Protein AF-A0A7Y2FJG7-F1 (afdb_monomer_lite)

Foldseek 3Di:
DWDKDKDKDWFFADPVPRHTPDDVVVVCVVCVVVQKDWDDKDFDPQDPVGGRTMITMIMHTD

Sequence (62 aa):
MKKYEYEVVSIKYSIWTGRAKEDYLQVINEYGQNGWRFVGFAPINMKPKGTKGIELVFEKEL

Structure (mmCIF, N/CA/C/O backbone):
data_AF-A0A7Y2FJG7-F1
#
_entry.id   AF-A0A7Y2FJG7-F1
#
loop_
_atom_site.group_PDB
_atom_site.id
_atom_site.type_symbol
_atom_site.label_atom_id
_atom_site.label_alt_id
_atom_site.label_comp_id
_atom_site.label_asym_id
_atom_site.label_entity_id
_atom_site.label_seq_id
_atom_site.pdbx_PDB_ins_code
_atom_site.Cartn_x
_atom_site.Cartn_y
_atom_site.Cartn_z
_atom_site.occupancy
_atom_site.B_iso_or_equiv
_atom_site.auth_seq_id
_atom_site.auth_comp_id
_atom_site.auth_asym_id
_atom_site.auth_atom_id
_atom_site.pdbx_PDB_model_num
ATOM 1 N N . MET A 1 1 ? -14.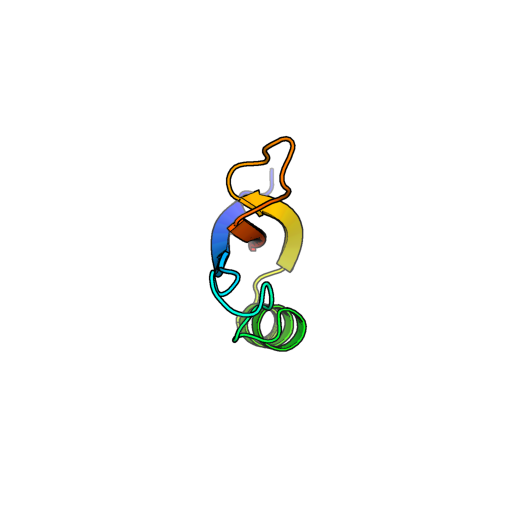779 6.564 22.310 1.00 81.50 1 MET A N 1
ATOM 2 C CA . MET A 1 1 ? -13.848 6.916 21.215 1.00 81.50 1 MET A CA 1
ATOM 3 C C . MET A 1 1 ? -13.633 5.676 20.377 1.00 81.50 1 MET A C 1
ATOM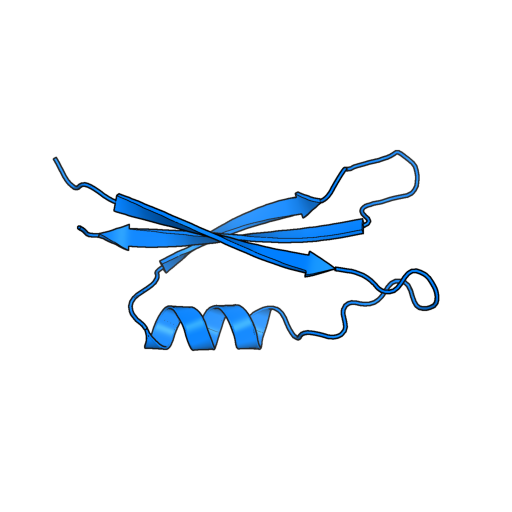 5 O O . MET A 1 1 ? -13.536 4.604 20.963 1.00 81.50 1 MET A O 1
ATOM 9 N N . LYS A 1 2 ? -13.594 5.818 19.051 1.00 91.94 2 LYS A N 1
ATOM 10 C CA . LYS A 1 2 ? -13.242 4.711 18.157 1.00 91.94 2 LYS A CA 1
ATOM 11 C C . LYS A 1 2 ? -11.769 4.344 18.345 1.00 91.94 2 LYS A C 1
ATOM 13 O O . LYS A 1 2 ? -10.960 5.234 18.616 1.00 91.94 2 LYS A O 1
ATOM 18 N N . LYS A 1 3 ? -11.446 3.057 18.242 1.00 96.12 3 LYS A N 1
ATOM 19 C CA . LYS A 1 3 ? -10.076 2.535 18.257 1.00 96.12 3 LYS A CA 1
ATOM 20 C C . LYS A 1 3 ? -9.788 1.922 16.893 1.00 96.12 3 LYS A C 1
ATOM 22 O O . LYS A 1 3 ? -10.710 1.441 16.242 1.00 96.12 3 LYS A O 1
ATOM 27 N N . TYR A 1 4 ? -8.529 1.951 16.481 1.00 97.50 4 TYR A N 1
ATOM 28 C CA . TYR A 1 4 ? -8.122 1.462 15.171 1.00 97.50 4 TYR A CA 1
ATOM 29 C C . TYR A 1 4 ? -6.871 0.600 15.290 1.00 97.50 4 TYR A C 1
ATOM 31 O O . TYR A 1 4 ? -5.965 0.918 16.065 1.00 97.50 4 TYR A O 1
ATOM 39 N N . GLU A 1 5 ? -6.838 -0.471 14.509 1.00 97.75 5 GLU A N 1
ATOM 40 C CA . GLU A 1 5 ? -5.631 -1.206 14.152 1.00 97.75 5 GLU A CA 1
ATOM 41 C C . GLU A 1 5 ? -5.079 -0.625 12.850 1.00 97.75 5 GLU A C 1
ATOM 43 O O . GLU A 1 5 ? -5.857 -0.284 11.959 1.00 97.75 5 GLU A O 1
ATOM 48 N N . TYR A 1 6 ? -3.756 -0.495 12.742 1.00 97.56 6 TYR A N 1
ATOM 49 C CA . TYR A 1 6 ? -3.084 0.033 11.556 1.00 97.56 6 TYR A CA 1
ATOM 50 C C . TYR A 1 6 ? -2.163 -1.020 10.951 1.00 97.56 6 TYR A C 1
ATOM 52 O O . TYR A 1 6 ? -1.425 -1.686 11.676 1.00 97.56 6 TYR A O 1
ATOM 60 N N . GLU A 1 7 ? -2.148 -1.101 9.623 1.00 97.69 7 GLU A N 1
ATOM 61 C CA . GLU A 1 7 ? -1.254 -1.979 8.871 1.00 97.69 7 GLU A CA 1
ATOM 62 C C . GLU A 1 7 ? -0.543 -1.205 7.756 1.00 97.69 7 GLU A C 1
ATOM 64 O O . GLU A 1 7 ? -1.126 -0.325 7.116 1.00 97.69 7 GLU A O 1
ATOM 69 N N . VAL A 1 8 ? 0.737 -1.520 7.536 1.00 97.25 8 VAL A N 1
ATOM 70 C CA . VAL A 1 8 ? 1.575 -0.874 6.521 1.00 97.25 8 VAL A CA 1
ATOM 71 C C . VAL A 1 8 ? 2.082 -1.908 5.526 1.00 97.25 8 VAL A C 1
ATOM 73 O O . VAL A 1 8 ? 2.782 -2.848 5.899 1.00 97.25 8 VAL A O 1
ATOM 76 N N . VAL A 1 9 ? 1.792 -1.689 4.244 1.00 97.00 9 VAL A N 1
ATOM 77 C CA . VAL A 1 9 ? 2.216 -2.567 3.148 1.00 97.00 9 VAL A CA 1
ATOM 78 C C . VAL A 1 9 ? 3.267 -1.868 2.299 1.00 97.00 9 VAL A C 1
ATOM 80 O O . VAL A 1 9 ? 3.011 -0.821 1.710 1.00 97.00 9 VAL A O 1
ATOM 83 N N . SER A 1 10 ? 4.460 -2.453 2.208 1.00 96.06 10 SER A N 1
ATOM 84 C CA . SER A 1 10 ? 5.552 -1.927 1.384 1.00 96.06 10 SER A CA 1
ATOM 85 C C . SER A 1 10 ? 5.504 -2.460 -0.049 1.00 96.06 10 SER A C 1
ATOM 87 O O . SER A 1 10 ? 5.694 -3.654 -0.274 1.00 96.06 10 SER A O 1
ATOM 89 N N . ILE A 1 11 ? 5.395 -1.562 -1.024 1.00 95.19 11 ILE A N 1
ATOM 90 C CA . ILE A 1 11 ? 5.569 -1.839 -2.454 1.00 95.19 11 ILE A CA 1
ATOM 91 C C . ILE A 1 11 ? 6.931 -1.297 -2.883 1.00 95.19 11 ILE A C 1
ATOM 93 O O . ILE A 1 11 ? 7.163 -0.087 -2.894 1.00 95.19 11 ILE A O 1
ATOM 97 N N . LYS A 1 12 ? 7.862 -2.191 -3.226 1.00 93.19 12 LYS A N 1
ATOM 98 C CA . LYS A 1 12 ? 9.244 -1.822 -3.568 1.00 93.19 12 LYS A CA 1
ATOM 99 C C . LYS A 1 12 ? 9.417 -1.658 -5.071 1.00 93.19 12 LYS A C 1
ATOM 101 O O . LYS A 1 12 ? 8.906 -2.440 -5.866 1.00 93.19 12 LYS A O 1
ATOM 106 N N . TYR A 1 13 ? 10.213 -0.673 -5.462 1.00 91.19 13 TYR A N 1
ATOM 107 C CA . TYR A 1 13 ? 10.614 -0.502 -6.852 1.00 91.19 13 TYR A CA 1
ATOM 108 C C . TYR A 1 13 ? 11.822 -1.379 -7.169 1.00 91.19 13 TYR A C 1
ATOM 110 O O . TYR A 1 13 ? 12.770 -1.482 -6.386 1.00 91.19 13 TYR A O 1
ATOM 118 N N . SER A 1 14 ? 11.799 -2.001 -8.344 1.00 87.75 14 SER A N 1
ATOM 119 C CA . SER A 1 14 ? 12.954 -2.713 -8.878 1.00 87.75 14 SER A CA 1
ATOM 120 C C . SER A 1 14 ? 14.115 -1.746 -9.089 1.00 87.75 14 SER A C 1
ATOM 122 O O . SER A 1 14 ? 13.957 -0.693 -9.702 1.00 87.75 14 SER A O 1
ATOM 124 N N . ILE A 1 15 ? 15.306 -2.131 -8.629 1.00 83.31 15 ILE A N 1
ATOM 125 C CA . ILE A 1 15 ? 16.534 -1.335 -8.791 1.00 83.31 15 ILE A CA 1
ATOM 126 C C . ILE A 1 15 ? 16.905 -1.194 -10.277 1.00 83.31 15 ILE A C 1
ATOM 128 O O . ILE A 1 15 ? 17.494 -0.193 -10.671 1.00 83.31 15 ILE A O 1
ATOM 132 N N . TRP A 1 16 ? 16.532 -2.175 -11.104 1.00 83.50 16 TRP A N 1
ATOM 133 C CA . TRP A 1 16 ? 16.883 -2.216 -12.524 1.00 83.50 16 TRP A CA 1
ATOM 134 C C . TRP A 1 16 ? 15.909 -1.447 -13.414 1.00 83.50 16 TR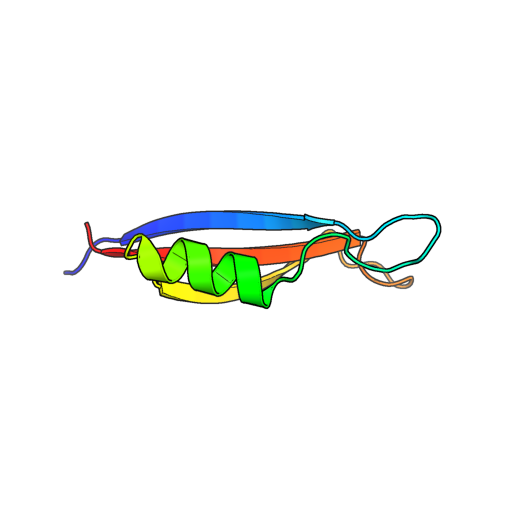P A C 1
ATOM 136 O O . TRP A 1 16 ? 16.332 -0.809 -14.371 1.00 83.50 16 TRP A O 1
ATOM 146 N N . THR A 1 17 ? 14.608 -1.511 -13.119 1.00 86.25 17 THR A N 1
ATOM 147 C CA . THR A 1 17 ? 13.567 -0.906 -13.971 1.00 86.25 17 THR A CA 1
ATOM 148 C C . THR A 1 17 ? 12.942 0.349 -13.371 1.00 86.25 17 THR A C 1
ATOM 150 O O . THR A 1 17 ? 12.218 1.055 -14.067 1.00 86.25 17 THR A O 1
ATOM 153 N N . GLY A 1 18 ? 13.171 0.618 -12.082 1.00 81.88 18 GLY A N 1
ATOM 154 C CA . GLY A 1 18 ? 12.548 1.720 -11.347 1.00 81.88 18 GLY A CA 1
ATOM 155 C C . GLY A 1 18 ? 11.037 1.568 -11.141 1.00 81.88 18 GLY A C 1
ATOM 156 O O . GLY A 1 18 ? 10.401 2.495 -10.651 1.00 81.88 18 GLY A O 1
ATOM 157 N N . ARG A 1 19 ? 10.446 0.427 -11.522 1.00 84.69 19 ARG A N 1
ATOM 158 C CA . ARG A 1 19 ? 9.001 0.166 -11.439 1.00 84.69 19 ARG A CA 1
ATOM 159 C C . ARG A 1 19 ? 8.688 -0.814 -10.315 1.00 84.69 19 ARG A C 1
ATOM 161 O O . ARG A 1 19 ? 9.489 -1.710 -10.036 1.00 84.69 19 ARG A O 1
ATOM 168 N N . ALA A 1 20 ? 7.525 -0.648 -9.690 1.00 87.94 20 ALA A N 1
ATOM 169 C CA . ALA A 1 20 ? 6.944 -1.669 -8.825 1.00 87.94 20 ALA A CA 1
ATOM 170 C C . ALA A 1 20 ? 6.575 -2.911 -9.646 1.00 87.94 20 ALA A C 1
ATOM 172 O O . ALA A 1 20 ? 6.232 -2.795 -10.826 1.00 87.94 20 ALA A O 1
ATOM 173 N N . LYS A 1 21 ? 6.667 -4.089 -9.024 1.00 85.94 21 LYS A N 1
ATOM 174 C CA . LYS A 1 21 ? 6.137 -5.327 -9.606 1.00 85.94 21 LYS A CA 1
ATOM 175 C C . LYS A 1 21 ? 4.646 -5.458 -9.299 1.00 85.94 21 LYS A C 1
ATOM 177 O O . LYS A 1 21 ? 3.890 -5.945 -10.132 1.00 85.94 21 LYS A O 1
ATOM 182 N N . GLU A 1 22 ? 4.260 -5.037 -8.103 1.00 88.94 22 GLU A N 1
ATOM 183 C CA . GLU A 1 22 ? 2.900 -5.064 -7.591 1.00 88.94 22 GLU A CA 1
ATOM 184 C C . GLU A 1 22 ? 2.098 -3.860 -8.105 1.00 88.94 22 GLU A C 1
ATOM 186 O O . GLU A 1 22 ? 2.597 -2.731 -8.130 1.00 88.94 22 GLU A O 1
ATOM 191 N N . ASP A 1 23 ? 0.841 -4.093 -8.484 1.00 93.25 23 ASP A N 1
ATOM 192 C CA . ASP A 1 23 ? -0.120 -3.021 -8.740 1.00 93.25 23 ASP A CA 1
ATOM 193 C C . ASP A 1 23 ? -0.701 -2.540 -7.403 1.00 93.25 23 ASP A C 1
ATOM 195 O O . ASP A 1 23 ? -1.410 -3.271 -6.710 1.00 93.25 23 ASP A O 1
ATOM 199 N N . TYR A 1 24 ? -0.398 -1.297 -7.025 1.00 94.31 24 TYR A N 1
ATOM 200 C CA . TYR A 1 24 ? -0.861 -0.721 -5.763 1.00 94.31 24 TYR A CA 1
ATOM 201 C C . TYR A 1 24 ? -2.390 -0.691 -5.653 1.00 94.31 24 TYR A C 1
ATOM 203 O O . TYR A 1 24 ? -2.921 -0.803 -4.548 1.00 94.31 24 TYR A O 1
ATOM 211 N N . LEU A 1 25 ? -3.110 -0.561 -6.774 1.00 96.38 25 LEU A N 1
ATOM 212 C CA . LEU A 1 25 ? -4.568 -0.535 -6.761 1.00 96.38 25 LEU A CA 1
ATOM 213 C C . LEU A 1 25 ? -5.137 -1.920 -6.446 1.00 96.38 25 LEU A C 1
ATOM 215 O O . LEU A 1 25 ? -6.134 -2.024 -5.733 1.00 96.38 25 LEU A O 1
ATOM 219 N N . GLN A 1 26 ? -4.481 -2.983 -6.920 1.00 97.38 26 GLN A N 1
ATOM 220 C CA . GLN A 1 26 ? -4.843 -4.351 -6.559 1.00 97.38 26 GLN A CA 1
ATOM 221 C C . GLN A 1 26 ? -4.689 -4.573 -5.049 1.00 97.38 26 GLN A C 1
ATOM 223 O O . GLN A 1 26 ? -5.627 -5.048 -4.416 1.00 97.38 26 GLN A O 1
ATOM 228 N N . VAL A 1 27 ? -3.569 -4.138 -4.461 1.00 97.25 27 VAL A N 1
ATOM 229 C CA . VAL A 1 27 ? -3.337 -4.233 -3.008 1.00 97.25 27 VAL A CA 1
ATOM 230 C C . VAL A 1 27 ? -4.421 -3.485 -2.225 1.00 97.25 27 VAL A C 1
ATOM 232 O O . VAL A 1 27 ? -4.987 -4.027 -1.280 1.00 97.25 27 VAL A O 1
ATOM 235 N N . ILE A 1 28 ? -4.769 -2.259 -2.634 1.00 98.06 28 ILE A N 1
ATOM 236 C CA . ILE A 1 28 ? -5.838 -1.483 -1.982 1.00 98.06 28 ILE A CA 1
ATOM 237 C C . ILE A 1 28 ? -7.181 -2.220 -2.050 1.00 98.06 28 ILE A C 1
ATOM 239 O O . ILE A 1 28 ? -7.893 -2.279 -1.047 1.00 98.06 28 ILE A O 1
ATOM 243 N N . ASN A 1 29 ? -7.523 -2.796 -3.205 1.00 98.12 29 ASN A N 1
ATOM 244 C CA . ASN A 1 29 ? -8.771 -3.539 -3.378 1.00 98.12 29 ASN A CA 1
ATOM 245 C C . ASN A 1 29 ? -8.811 -4.808 -2.514 1.00 98.12 29 ASN A C 1
ATOM 247 O O . ASN A 1 29 ? -9.830 -5.071 -1.878 1.00 98.12 29 ASN A O 1
ATOM 251 N N . GLU A 1 30 ? -7.714 -5.567 -2.449 1.00 98.06 30 GLU A N 1
ATOM 252 C CA . GLU A 1 30 ? -7.600 -6.769 -1.614 1.00 98.06 30 GLU A CA 1
ATOM 253 C C . GLU A 1 30 ? -7.767 -6.436 -0.123 1.00 98.06 30 GLU A C 1
ATOM 255 O O . GLU A 1 30 ? -8.536 -7.089 0.583 1.00 98.06 30 GLU A O 1
ATOM 260 N N . TYR A 1 31 ? -7.125 -5.372 0.365 1.00 97.88 31 TYR A N 1
ATOM 261 C CA . TYR A 1 31 ? -7.295 -4.908 1.747 1.00 97.88 31 TYR A CA 1
ATOM 262 C C . TYR A 1 31 ? -8.721 -4.403 2.012 1.00 97.88 31 TYR A C 1
ATOM 264 O O . TYR A 1 31 ? -9.331 -4.766 3.023 1.00 97.88 31 TYR A O 1
ATOM 272 N N . GLY A 1 32 ? -9.292 -3.648 1.070 1.00 97.50 32 GLY A N 1
ATOM 273 C CA . GLY A 1 32 ? -10.678 -3.180 1.121 1.00 97.50 32 GLY A CA 1
ATOM 274 C C . GLY A 1 32 ? -11.691 -4.317 1.262 1.00 97.50 32 GLY A C 1
ATOM 275 O O . GLY A 1 32 ? -12.590 -4.245 2.101 1.00 97.50 32 GLY A O 1
ATOM 276 N N . GLN A 1 33 ? -11.509 -5.409 0.512 1.00 98.06 33 GLN A N 1
ATOM 277 C CA . GLN A 1 33 ? -12.346 -6.613 0.614 1.00 98.06 33 GLN A CA 1
ATOM 278 C C . GLN A 1 33 ? -12.258 -7.293 1.989 1.00 98.06 33 GLN A C 1
ATOM 280 O O . GLN A 1 33 ? -13.217 -7.926 2.422 1.00 98.06 33 GLN A O 1
ATOM 285 N N . ASN A 1 34 ? -11.144 -7.117 2.705 1.00 97.00 34 ASN A N 1
ATOM 286 C CA . ASN A 1 34 ? -10.915 -7.658 4.048 1.00 97.00 34 ASN A CA 1
ATOM 287 C C . ASN A 1 34 ? -11.325 -6.694 5.186 1.00 97.00 34 ASN A C 1
ATOM 289 O O . ASN A 1 34 ? -11.050 -6.943 6.370 1.00 97.00 34 ASN A O 1
ATOM 293 N N . GLY A 1 35 ? -12.009 -5.597 4.846 1.00 97.25 35 GLY A N 1
ATOM 294 C CA . GLY A 1 35 ? -12.527 -4.617 5.801 1.00 97.25 35 GLY A CA 1
ATOM 295 C C . GLY A 1 35 ? -11.494 -3.599 6.283 1.00 97.25 35 GLY A C 1
ATOM 296 O O . GLY A 1 35 ? -11.724 -2.949 7.300 1.00 97.25 35 GLY A O 1
ATOM 297 N N . TRP A 1 36 ? -10.370 -3.462 5.582 1.00 98.44 36 TRP A N 1
ATOM 298 C CA . TRP A 1 36 ? -9.389 -2.413 5.836 1.00 98.44 36 TRP A CA 1
ATOM 299 C C . TRP A 1 36 ? -9.696 -1.165 5.010 1.00 98.44 36 TRP A C 1
ATOM 301 O O . TRP A 1 36 ? -10.050 -1.237 3.835 1.00 98.44 36 TRP A O 1
ATOM 311 N N . ARG A 1 37 ? -9.517 0.009 5.609 1.00 98.06 37 ARG A N 1
ATOM 312 C CA . ARG A 1 37 ? -9.670 1.309 4.959 1.00 98.06 37 ARG A CA 1
ATOM 313 C C . ARG A 1 37 ? -8.305 1.850 4.564 1.00 98.06 37 ARG A C 1
ATOM 315 O O . ARG A 1 37 ? -7.437 1.990 5.416 1.00 98.06 37 ARG A O 1
ATOM 322 N N . PHE A 1 38 ? -8.127 2.205 3.294 1.00 98.19 38 PHE A N 1
ATOM 323 C CA . PHE A 1 38 ? -6.939 2.934 2.850 1.00 98.19 38 PHE A CA 1
ATOM 324 C C . PHE A 1 38 ? -6.931 4.352 3.437 1.00 98.19 38 PHE A C 1
ATOM 326 O O . PHE A 1 38 ? -7.902 5.095 3.281 1.00 98.19 38 PHE A O 1
ATOM 333 N N . VAL A 1 39 ? -5.838 4.721 4.106 1.00 97.75 39 VAL A N 1
ATOM 334 C CA . VAL A 1 39 ? -5.685 6.016 4.792 1.00 97.75 39 VAL A CA 1
ATOM 335 C C . VAL A 1 39 ? -4.733 6.939 4.039 1.00 97.75 39 VAL A C 1
ATOM 337 O O . VAL A 1 39 ? -4.928 8.153 4.018 1.00 97.75 39 VAL A O 1
ATOM 340 N N . GLY A 1 40 ? -3.708 6.381 3.399 1.00 97.31 40 GLY A N 1
ATOM 341 C CA . GLY A 1 40 ? -2.729 7.160 2.655 1.00 97.31 40 GLY A CA 1
ATOM 342 C C . GLY A 1 40 ? -1.482 6.360 2.321 1.00 97.31 40 GLY A C 1
ATOM 343 O O . GLY A 1 40 ? -1.439 5.143 2.484 1.00 97.31 40 GLY A O 1
ATOM 344 N N . PHE A 1 41 ? -0.452 7.055 1.848 1.00 96.19 41 PHE A N 1
ATOM 345 C CA . PHE A 1 41 ? 0.819 6.434 1.504 1.00 96.19 41 PHE A CA 1
ATOM 346 C C . PHE A 1 41 ? 2.008 7.330 1.855 1.00 96.19 41 PHE A C 1
ATOM 348 O O . PHE A 1 41 ? 1.882 8.554 1.920 1.00 96.19 41 PHE A O 1
ATOM 355 N N . ALA A 1 42 ? 3.171 6.709 2.040 1.00 94.06 42 ALA A N 1
ATOM 356 C CA . ALA A 1 42 ? 4.440 7.382 2.275 1.00 94.06 42 ALA A CA 1
ATOM 357 C C . ALA A 1 42 ? 5.551 6.789 1.387 1.00 94.06 42 ALA A C 1
ATOM 359 O O . ALA A 1 42 ? 5.523 5.607 1.058 1.00 94.06 42 ALA A O 1
ATOM 360 N N . PRO A 1 43 ? 6.544 7.579 0.963 1.00 92.69 43 PRO A N 1
ATOM 361 C CA . PRO A 1 43 ? 7.675 7.078 0.189 1.00 92.69 43 PRO A CA 1
ATOM 362 C C . PRO A 1 43 ? 8.686 6.350 1.083 1.00 92.69 43 PRO A C 1
ATOM 364 O O . PRO A 1 43 ? 9.123 6.877 2.107 1.00 92.69 43 PRO A O 1
ATOM 367 N N . ILE A 1 44 ? 9.161 5.182 0.645 1.00 90.44 44 ILE A N 1
ATOM 368 C CA . ILE A 1 44 ? 10.191 4.421 1.360 1.00 90.44 44 ILE A CA 1
ATOM 369 C C . ILE A 1 44 ? 11.543 5.116 1.192 1.00 90.44 44 ILE A C 1
ATOM 371 O O . ILE A 1 44 ? 12.107 5.150 0.091 1.00 90.44 44 ILE A O 1
ATOM 375 N N . ASN A 1 45 ? 12.120 5.599 2.296 1.00 82.75 45 ASN A N 1
ATOM 376 C CA . ASN A 1 45 ? 13.467 6.176 2.336 1.00 82.75 45 ASN A CA 1
ATOM 377 C C . ASN A 1 45 ? 13.691 7.253 1.256 1.00 82.75 45 ASN A C 1
ATOM 379 O O . ASN A 1 45 ? 14.527 7.075 0.365 1.00 82.75 45 ASN A O 1
ATOM 383 N N . MET A 1 46 ? 12.934 8.353 1.324 1.00 80.88 46 MET A N 1
ATOM 384 C CA . MET A 1 46 ? 13.078 9.490 0.409 1.00 80.88 46 MET A CA 1
ATOM 385 C C . MET A 1 46 ? 14.530 10.002 0.383 1.00 80.88 46 MET A C 1
ATOM 387 O O . MET A 1 46 ? 15.098 10.347 1.418 1.00 80.88 46 MET A O 1
ATOM 391 N N . LYS A 1 47 ? 15.143 10.056 -0.804 1.00 80.19 47 LYS A N 1
ATOM 392 C CA . LYS A 1 47 ? 16.487 10.610 -1.033 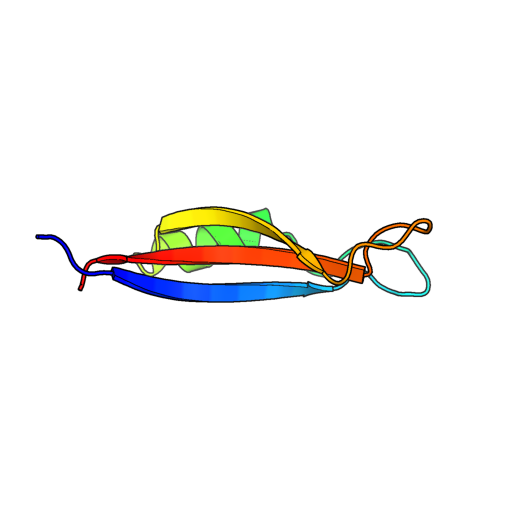1.00 80.19 47 LYS A CA 1
ATOM 393 C C . LYS A 1 47 ? 16.461 11.552 -2.245 1.00 80.19 47 LYS A C 1
ATOM 395 O O . LYS A 1 47 ? 15.550 11.445 -3.061 1.00 80.19 47 LYS A O 1
ATOM 400 N N . PRO A 1 48 ? 17.483 12.410 -2.451 1.00 80.44 48 PRO A N 1
ATOM 401 C CA . PRO A 1 48 ? 17.549 13.289 -3.628 1.00 80.44 48 PRO A CA 1
ATOM 402 C C . PRO A 1 48 ? 17.451 12.556 -4.977 1.00 80.44 48 PRO A C 1
ATOM 404 O O . PRO A 1 48 ? 17.039 13.140 -5.969 1.00 80.44 48 PRO A O 1
ATOM 407 N N . LYS A 1 49 ? 17.807 11.263 -5.017 1.00 77.38 49 LYS A N 1
ATOM 408 C CA . LYS A 1 49 ? 17.712 10.395 -6.204 1.00 77.38 49 LYS A CA 1
ATOM 409 C C . LYS A 1 49 ? 16.367 9.654 -6.333 1.00 77.38 49 LYS A C 1
ATOM 411 O O . LYS A 1 49 ? 16.278 8.704 -7.102 1.00 77.38 49 LYS A O 1
ATOM 416 N N . GLY A 1 50 ? 15.348 10.050 -5.573 1.00 81.69 50 GLY A N 1
ATOM 417 C CA . GLY A 1 50 ? 14.032 9.412 -5.550 1.00 81.69 50 GLY A CA 1
ATOM 418 C C . GLY A 1 50 ? 13.831 8.469 -4.361 1.00 81.69 50 GLY A C 1
ATOM 419 O O . GLY A 1 50 ? 14.579 8.486 -3.380 1.00 81.69 50 GLY A O 1
ATOM 420 N N . THR A 1 51 ? 12.784 7.653 -4.445 1.00 87.88 51 THR A N 1
ATOM 421 C CA . THR A 1 51 ? 12.365 6.717 -3.394 1.00 87.88 51 THR A CA 1
ATOM 422 C C . THR A 1 51 ? 12.561 5.264 -3.829 1.00 87.88 51 THR A C 1
ATOM 424 O O . THR A 1 51 ? 12.562 4.957 -5.020 1.00 87.88 51 THR A O 1
ATOM 427 N N . LYS A 1 52 ? 12.744 4.355 -2.863 1.00 89.25 52 LYS A N 1
ATOM 428 C CA . LYS A 1 52 ? 12.890 2.912 -3.124 1.00 89.25 52 LYS A CA 1
ATOM 429 C C . LYS A 1 52 ? 11.549 2.185 -3.287 1.00 89.25 52 LYS A C 1
ATOM 431 O O . LYS A 1 52 ? 11.543 0.973 -3.494 1.00 89.25 52 LYS A O 1
ATOM 436 N N . GLY A 1 53 ? 10.437 2.895 -3.150 1.00 93.06 53 GLY A N 1
ATOM 437 C CA . GLY A 1 53 ? 9.097 2.329 -3.177 1.00 93.06 53 GLY A CA 1
ATOM 438 C C . GLY A 1 53 ? 8.115 3.193 -2.402 1.00 93.06 53 GLY A C 1
ATOM 439 O O . GLY A 1 53 ? 8.437 4.313 -2.012 1.00 93.06 53 GLY A O 1
ATOM 440 N N . ILE A 1 54 ? 6.935 2.65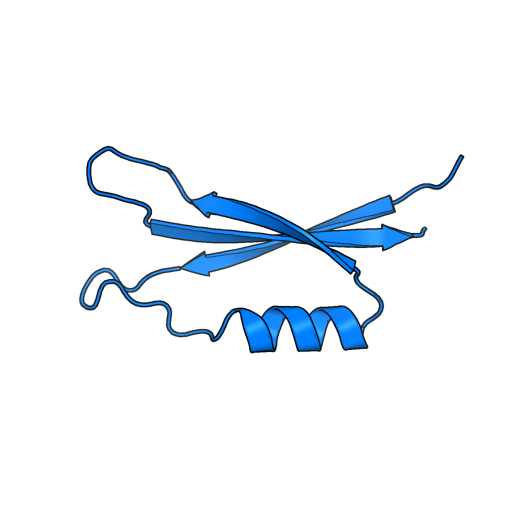5 -2.139 1.00 94.81 54 ILE A N 1
ATOM 441 C CA . ILE A 1 54 ? 5.906 3.299 -1.323 1.00 94.81 54 ILE A CA 1
ATOM 442 C C . ILE A 1 54 ? 5.426 2.350 -0.231 1.00 94.81 54 ILE A C 1
ATOM 444 O O . ILE A 1 54 ? 5.452 1.135 -0.386 1.00 94.81 54 ILE A O 1
ATOM 448 N N . GLU A 1 55 ? 4.983 2.922 0.870 1.00 96.56 55 GLU A N 1
ATOM 449 C CA . GLU A 1 55 ? 4.256 2.269 1.944 1.00 96.56 55 GLU A CA 1
ATOM 450 C C . GLU A 1 55 ? 2.807 2.727 1.869 1.00 96.56 55 GLU A C 1
ATOM 452 O O . GLU A 1 55 ? 2.542 3.927 1.885 1.00 96.56 55 GLU A O 1
ATOM 457 N N . LEU A 1 56 ? 1.879 1.784 1.757 1.00 97.81 56 LEU A N 1
ATOM 458 C CA . LEU A 1 56 ? 0.447 2.029 1.863 1.00 97.81 56 LEU A CA 1
ATOM 459 C C . LEU A 1 56 ? 0.032 1.829 3.318 1.00 97.81 56 LEU A C 1
ATOM 461 O O . LEU A 1 56 ? 0.405 0.825 3.922 1.00 97.81 56 LEU A O 1
ATOM 465 N N . VAL A 1 57 ? -0.731 2.768 3.867 1.00 98.12 57 VAL A N 1
ATOM 466 C CA . VAL A 1 57 ? -1.220 2.726 5.247 1.00 98.12 57 VAL A CA 1
ATOM 467 C C . VAL A 1 57 ? -2.709 2.426 5.233 1.00 98.12 57 VAL A C 1
ATOM 469 O O . VAL A 1 57 ? -3.494 3.130 4.586 1.00 98.12 57 VAL A O 1
ATOM 472 N N . PHE A 1 58 ? -3.087 1.400 5.982 1.00 98.50 58 PHE A N 1
ATOM 473 C CA . PHE A 1 58 ? -4.458 0.967 6.170 1.00 98.50 58 PHE A CA 1
ATOM 474 C C . PHE A 1 58 ? -4.845 1.047 7.638 1.00 98.50 58 PHE A C 1
ATOM 476 O O . PHE A 1 58 ? -3.996 0.934 8.521 1.00 98.50 58 PHE A O 1
ATOM 483 N N . GLU A 1 59 ? -6.138 1.207 7.894 1.00 98.19 59 GLU A N 1
ATOM 484 C CA . GLU A 1 59 ? -6.698 1.087 9.233 1.00 98.19 59 GLU A CA 1
ATOM 485 C C . GLU A 1 59 ? -7.964 0.231 9.247 1.00 98.19 59 GLU A C 1
ATOM 487 O O . GLU A 1 59 ? -8.686 0.147 8.251 1.00 98.19 59 GLU A O 1
ATOM 492 N N . LYS A 1 60 ? -8.261 -0.367 10.395 1.00 97.75 60 LYS A N 1
ATOM 493 C CA . LYS A 1 60 ? -9.489 -1.119 10.643 1.00 97.75 60 LYS A CA 1
ATOM 494 C C . LYS A 1 60 ? -10.021 -0.771 12.026 1.00 97.75 60 LYS A C 1
ATOM 496 O O . LYS A 1 60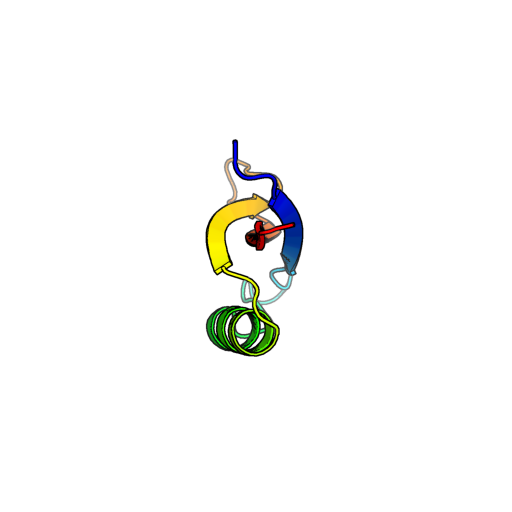 ? -9.255 -0.706 12.983 1.00 97.75 60 LYS A O 1
ATOM 501 N N . GLU A 1 61 ? -11.314 -0.473 12.124 1.00 96.44 61 GLU A N 1
ATOM 502 C CA . GLU A 1 61 ? -11.961 -0.164 13.407 1.00 96.44 61 GLU A CA 1
ATOM 503 C C . GLU A 1 61 ? -11.982 -1.425 14.292 1.00 96.44 61 GLU A C 1
ATOM 505 O O . GLU A 1 61 ? -12.354 -2.497 13.810 1.00 96.44 61 GLU A O 1
ATOM 510 N N . LEU A 1 62 ? -11.538 -1.282 15.550 1.00 91.12 62 LEU A N 1
ATOM 511 C CA . LEU A 1 62 ? -11.501 -2.334 16.580 1.00 91.12 62 LEU A CA 1
ATOM 512 C C . LEU A 1 62 ? -12.829 -2.459 17.330 1.00 91.12 62 LEU A C 1
ATOM 514 O O . LEU A 1 62 ? -13.379 -1.399 17.718 1.00 91.12 62 LEU A O 1
#

Radius of gyration: 13.35 Å; chains: 1; bounding box: 32×21×35 Å

Secondary structure (DSSP, 8-state):
---EEEEEEEEEBPTTTS-BSS-HHHHHHHHHHTTPEEEEEEETT-BTTB-SEEEEEEEEE-

pLDDT: mean 92.69, std 6.14, range [77.38, 98.5]